Protein AF-A0A835PXA8-F1 (afdb_monomer)

Solvent-accessible surface area (backbone atoms only — not comparable to full-atom values): 6326 Å² total; per-residue (Å²): 132,85,77,79,78,70,72,58,57,70,52,75,50,75,56,98,87,33,37,35,40,39,42,39,25,62,47,69,73,57,42,60,53,50,63,78,39,44,69,61,54,34,54,50,49,22,66,76,69,73,45,63,54,48,76,46,82,43,68,54,47,100,88,48,82,76,82,79,69,73,81,77,75,69,83,75,76,71,99,71,84,91,86,85,90,87,89,80,79,92,84,80,90,132

InterPro domains:
  IPR054506 STICHEL, DnaA_N-like alpha-beta domain [PF23007] (11-59)

Nearest PDB structures (foldseek):
  5cuk-assembly1_A  TM=8.134E-01  e=2.870E-01  Pseudomonas aeruginosa PAO1
  6gaz-assembly1_AC  TM=7.659E-01  e=2.343E-01  Sus scrofa
  7pnw-assembly1_C  TM=7.576E-01  e=4.306E-01  Mus musculus
  8css-assembly1_C  TM=7.570E-01  e=4.607E-01  Homo sapiens
  8hhj-assembly1_A  TM=5.176E-01  e=8.468E-01  Neisseria meningitidis

Organism: Vanilla planifolia (NCBI:txid51239)

Mean predicted aligned error: 15.6 Å

Structure (mmCIF, N/CA/C/O backbone):
data_AF-A0A835PXA8-F1
#
_entry.id   AF-A0A835PXA8-F1
#
loop_
_atom_site.group_PDB
_atom_site.id
_atom_site.type_symbol
_atom_site.label_atom_id
_atom_site.label_alt_id
_atom_site.label_comp_id
_atom_site.label_asym_id
_atom_site.label_entity_id
_atom_site.label_seq_id
_atom_site.pdbx_PDB_ins_code
_atom_site.Cartn_x
_atom_site.Cartn_y
_atom_site.Cartn_z
_atom_site.occupancy
_atom_site.B_iso_or_equiv
_atom_site.auth_seq_id
_atom_site.auth_comp_id
_atom_site.auth_asym_id
_atom_site.auth_atom_id
_atom_site.pdbx_PDB_model_num
ATOM 1 N N . MET A 1 1 ? -9.450 -12.973 -26.897 1.00 32.16 1 MET A N 1
ATOM 2 C CA . MET A 1 1 ? -9.489 -11.660 -26.223 1.00 32.16 1 MET A CA 1
ATOM 3 C C . MET A 1 1 ? -8.295 -11.594 -25.293 1.00 32.16 1 MET A C 1
ATOM 5 O O . MET A 1 1 ? -8.172 -12.474 -24.451 1.00 32.16 1 MET A O 1
ATOM 9 N N . GLN A 1 2 ? -7.378 -10.655 -25.536 1.00 33.75 2 GLN A N 1
ATOM 10 C CA . GLN A 1 2 ? -6.182 -10.446 -24.718 1.00 33.75 2 GLN A CA 1
ATOM 11 C C . GLN A 1 2 ? -6.586 -10.169 -23.267 1.00 33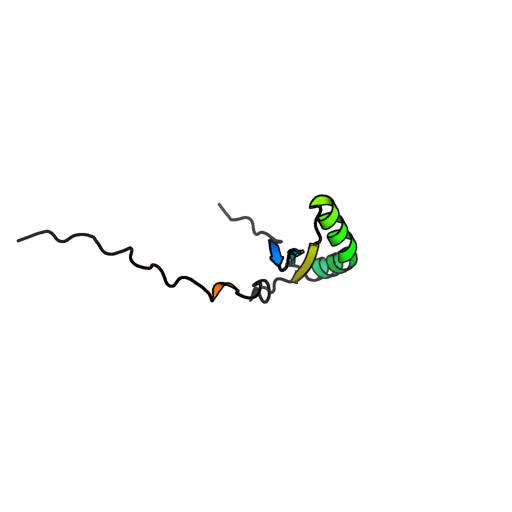.75 2 GLN A C 1
ATOM 13 O O . GLN A 1 2 ? -7.439 -9.321 -23.008 1.00 33.75 2 GLN A O 1
ATOM 18 N N . GLN A 1 3 ? -6.002 -10.921 -22.336 1.00 39.31 3 GLN A N 1
ATOM 19 C CA . GLN A 1 3 ? -6.094 -10.626 -20.913 1.00 39.31 3 GLN A CA 1
ATOM 20 C C . GLN A 1 3 ? -5.379 -9.293 -20.676 1.00 39.31 3 GLN A C 1
ATOM 22 O O . GLN A 1 3 ? -4.219 -9.138 -21.050 1.00 39.31 3 GLN A O 1
ATOM 27 N N . TYR A 1 4 ? -6.097 -8.321 -20.114 1.00 39.72 4 TYR A N 1
ATOM 28 C CA . TYR A 1 4 ? -5.511 -7.066 -19.666 1.00 39.72 4 TYR A CA 1
ATOM 29 C C . TYR A 1 4 ? -4.493 -7.378 -18.571 1.00 39.72 4 TYR A C 1
ATOM 31 O O . TYR A 1 4 ? -4.823 -7.960 -17.539 1.00 39.72 4 TYR A O 1
ATOM 39 N N . GLU A 1 5 ? -3.248 -7.018 -18.843 1.00 42.34 5 GLU A N 1
ATOM 40 C CA . GLU A 1 5 ? -2.113 -7.141 -17.943 1.00 42.34 5 GLU A CA 1
ATOM 41 C C . GLU A 1 5 ? -2.399 -6.305 -16.685 1.00 42.34 5 GLU A C 1
ATOM 43 O O . GLU A 1 5 ? -2.489 -5.076 -16.736 1.00 42.34 5 GLU A O 1
ATOM 48 N N . LEU A 1 6 ? -2.634 -6.970 -15.550 1.00 46.75 6 LEU A N 1
ATOM 49 C CA . LEU A 1 6 ? -2.805 -6.300 -14.265 1.00 46.75 6 LEU A CA 1
ATOM 50 C C . LEU A 1 6 ? -1.452 -5.710 -13.869 1.00 46.75 6 LEU A C 1
ATOM 5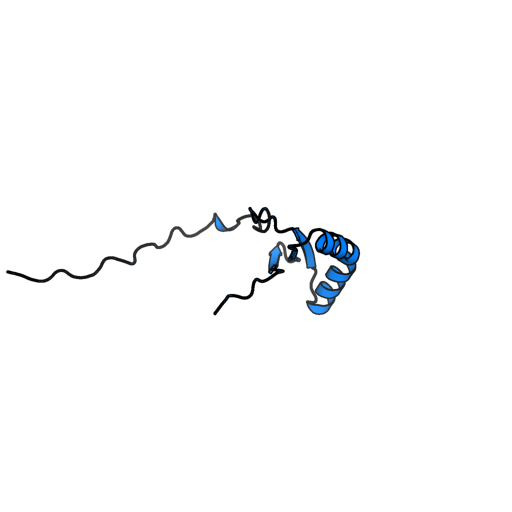2 O O . LEU A 1 6 ? -0.628 -6.383 -13.260 1.00 46.75 6 LEU A O 1
ATOM 56 N N . GLN A 1 7 ? -1.223 -4.441 -14.207 1.00 52.69 7 GLN A N 1
ATOM 57 C CA . GLN A 1 7 ? 0.026 -3.748 -13.877 1.00 52.69 7 GLN A CA 1
ATOM 58 C C . GLN A 1 7 ? 0.254 -3.582 -12.363 1.00 52.69 7 GLN A C 1
ATOM 60 O O . GLN A 1 7 ? 1.326 -3.138 -11.955 1.00 52.69 7 GLN A O 1
ATOM 65 N N . GLN A 1 8 ? -0.732 -3.951 -11.531 1.00 54.06 8 GLN A N 1
ATOM 66 C CA . GLN A 1 8 ? -0.639 -4.050 -10.073 1.00 54.06 8 GLN A CA 1
ATOM 67 C C . GLN A 1 8 ? -1.567 -5.166 -9.564 1.00 54.06 8 GLN A C 1
ATOM 69 O O . GLN A 1 8 ? -2.750 -5.199 -9.909 1.00 54.06 8 GLN A O 1
ATOM 74 N N . ALA A 1 9 ? -1.039 -6.063 -8.728 1.00 64.94 9 ALA A N 1
ATOM 75 C CA . ALA A 1 9 ? -1.790 -7.136 -8.076 1.00 64.94 9 ALA A CA 1
ATOM 76 C C . ALA A 1 9 ? -1.725 -6.954 -6.553 1.00 64.94 9 ALA A C 1
ATOM 78 O O . ALA A 1 9 ? -0.652 -6.713 -5.994 1.00 64.94 9 ALA A O 1
ATOM 79 N N . GLY A 1 10 ? -2.877 -7.042 -5.887 1.00 72.69 10 GLY A N 1
ATOM 80 C CA . GLY A 1 10 ? -2.990 -6.952 -4.433 1.00 72.69 10 GLY A CA 1
ATOM 81 C C . GLY A 1 10 ? -3.670 -8.187 -3.854 1.00 72.69 10 GLY A C 1
ATOM 82 O O . GLY A 1 10 ? -4.548 -8.764 -4.493 1.00 72.69 10 GLY A O 1
ATOM 83 N N . SER A 1 11 ? -3.262 -8.596 -2.655 1.00 80.75 11 SER A N 1
ATOM 84 C CA . SER A 1 11 ? -3.876 -9.704 -1.916 1.00 80.75 11 SER A CA 1
ATOM 85 C C . SER A 1 11 ? -4.028 -9.336 -0.446 1.00 80.75 11 SER A C 1
ATOM 87 O O . SER A 1 11 ? -3.254 -8.531 0.076 1.00 80.75 11 SER A O 1
ATOM 89 N N . MET A 1 12 ? -5.023 -9.920 0.218 1.00 82.38 12 MET A N 1
ATOM 90 C CA . MET A 1 12 ? -5.237 -9.754 1.650 1.00 82.38 12 MET A CA 1
ATOM 91 C C . MET A 1 12 ? -5.323 -11.115 2.337 1.00 82.38 12 MET A C 1
ATOM 93 O O . MET A 1 12 ? -5.987 -12.024 1.841 1.00 82.38 12 MET A O 1
ATOM 97 N N . SER A 1 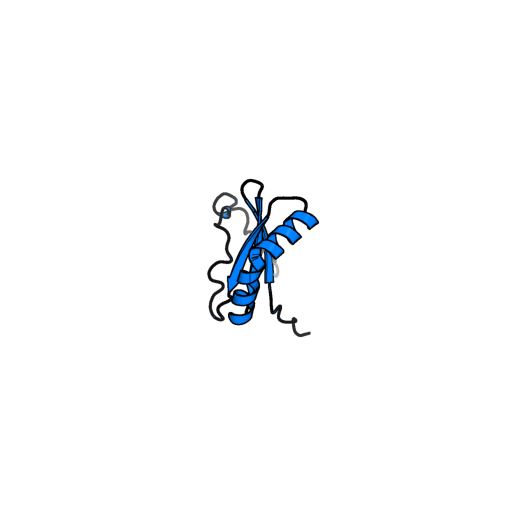13 ? -4.664 -11.245 3.483 1.00 85.94 13 SER A N 1
ATOM 98 C CA . SER A 1 13 ? -4.699 -12.434 4.343 1.00 85.94 13 SER A CA 1
ATOM 99 C C . SER A 1 13 ? -4.819 -12.015 5.801 1.00 85.94 13 SER A C 1
ATOM 101 O O . SER A 1 13 ? -4.441 -10.901 6.138 1.00 85.94 13 SER A O 1
ATOM 103 N N . THR A 1 14 ? -5.291 -12.889 6.683 1.00 84.75 14 THR A N 1
ATOM 104 C CA . THR A 1 14 ? -5.362 -12.592 8.121 1.00 84.75 14 THR A CA 1
ATOM 105 C C . THR A 1 14 ? -4.370 -13.471 8.871 1.00 84.75 14 THR A C 1
ATOM 107 O O . THR A 1 14 ? -4.406 -14.687 8.715 1.00 84.75 14 THR A O 1
ATOM 110 N N . GLU A 1 15 ? -3.515 -12.872 9.697 1.00 81.50 15 GLU A N 1
ATOM 111 C CA . GLU A 1 15 ? -2.547 -13.569 10.554 1.00 81.50 15 GLU A CA 1
ATOM 112 C C . GLU A 1 15 ? -2.700 -13.035 11.983 1.00 81.50 15 GLU A C 1
ATOM 114 O O . GLU A 1 15 ? -2.684 -11.825 12.200 1.00 81.50 15 GLU A O 1
ATOM 119 N N . ASN A 1 16 ? -2.919 -13.917 12.964 1.00 84.19 16 ASN A N 1
ATOM 120 C CA . ASN A 1 16 ? -3.098 -13.544 14.378 1.00 84.19 16 ASN A CA 1
ATOM 121 C C . ASN A 1 16 ? -4.154 -12.442 14.631 1.00 84.19 16 ASN A C 1
ATOM 123 O O . ASN A 1 16 ? -4.024 -11.641 15.554 1.00 84.19 16 ASN A O 1
ATOM 127 N N . GLY A 1 17 ? -5.207 -12.389 13.808 1.00 84.31 17 GLY A N 1
ATOM 128 C CA . GLY A 1 17 ? -6.270 -11.381 13.910 1.00 84.31 17 GLY A CA 1
ATOM 129 C C . GLY A 1 17 ? -5.932 -10.013 13.302 1.00 84.31 17 GLY A C 1
ATOM 130 O O . GLY A 1 17 ? -6.755 -9.104 13.387 1.00 84.31 17 GLY A O 1
ATOM 131 N N . ILE A 1 18 ? -4.767 -9.866 12.665 1.00 87.56 18 ILE A N 1
ATOM 132 C CA . ILE A 1 18 ? -4.363 -8.673 11.914 1.00 87.56 18 ILE A CA 1
ATOM 133 C C . ILE A 1 18 ? -4.570 -8.941 10.425 1.00 87.56 18 ILE A C 1
ATOM 135 O O . ILE A 1 18 ? -4.173 -9.989 9.910 1.00 87.56 18 ILE A O 1
ATOM 139 N N . LEU A 1 19 ? -5.192 -7.993 9.723 1.00 92.81 19 LEU A N 1
ATOM 140 C CA . LEU A 1 19 ? -5.335 -8.075 8.275 1.00 92.81 19 LEU A CA 1
ATOM 141 C C . LEU A 1 19 ? -4.032 -7.623 7.612 1.00 92.81 19 LEU A C 1
ATOM 143 O O . LEU A 1 19 ? -3.572 -6.512 7.830 1.00 92.81 19 LEU A O 1
ATOM 147 N N . ILE A 1 20 ? -3.443 -8.454 6.768 1.00 92.00 20 ILE A N 1
ATOM 148 C CA . ILE A 1 20 ? -2.238 -8.135 6.011 1.00 92.00 20 ILE A CA 1
ATOM 149 C C . ILE A 1 20 ? -2.644 -7.807 4.580 1.00 92.00 20 ILE A C 1
ATOM 151 O O . ILE A 1 20 ? -3.192 -8.659 3.884 1.00 92.00 20 ILE A O 1
ATOM 155 N N . ALA A 1 21 ? -2.354 -6.589 4.130 1.00 92.62 21 ALA A N 1
ATOM 156 C CA . ALA A 1 21 ? -2.561 -6.138 2.761 1.00 92.62 21 ALA A CA 1
ATOM 157 C C . ALA A 1 21 ? -1.227 -6.101 2.006 1.00 92.62 21 ALA A C 1
ATOM 159 O O . ALA A 1 21 ? -0.354 -5.279 2.289 1.00 92.62 21 ALA A O 1
ATOM 160 N N . PHE A 1 22 ? -1.080 -6.976 1.015 1.00 92.00 22 PHE A N 1
ATOM 161 C CA . PHE A 1 22 ? 0.069 -7.006 0.119 1.00 92.00 22 PHE A CA 1
ATOM 162 C C . PHE A 1 22 ? -0.227 -6.208 -1.147 1.00 92.00 22 PHE A C 1
ATOM 164 O O . PHE A 1 22 ? -1.216 -6.476 -1.828 1.00 92.00 22 PHE A O 1
ATOM 171 N N . ILE A 1 23 ? 0.648 -5.260 -1.486 1.00 91.56 23 ILE A N 1
ATOM 172 C CA . ILE A 1 23 ? 0.539 -4.431 -2.692 1.00 91.56 23 ILE A CA 1
ATOM 173 C C . ILE A 1 23 ? 1.811 -4.604 -3.516 1.00 91.56 23 ILE A C 1
ATOM 175 O O . ILE A 1 23 ? 2.898 -4.220 -3.077 1.00 91.56 23 ILE A O 1
ATOM 179 N N . ALA A 1 24 ? 1.680 -5.191 -4.704 1.00 89.25 24 ALA A N 1
ATOM 180 C CA . ALA A 1 24 ? 2.791 -5.413 -5.616 1.00 89.25 24 ALA A CA 1
ATOM 181 C C . ALA A 1 24 ? 2.867 -4.302 -6.671 1.00 89.25 24 ALA A C 1
ATOM 183 O O . ALA A 1 24 ? 1.880 -3.999 -7.344 1.00 89.25 24 ALA A O 1
ATOM 184 N N . PHE A 1 25 ? 4.057 -3.732 -6.837 1.00 88.62 25 PHE A N 1
ATOM 185 C CA . PHE A 1 25 ? 4.359 -2.723 -7.847 1.00 88.62 25 PHE A CA 1
ATOM 186 C C . PHE A 1 25 ? 5.247 -3.327 -8.929 1.00 88.62 25 PHE A C 1
ATOM 188 O O . PHE A 1 25 ? 6.202 -4.025 -8.604 1.00 88.62 25 PHE A O 1
ATOM 195 N N . ALA A 1 26 ? 4.981 -3.023 -10.197 1.00 87.31 26 ALA A N 1
ATOM 196 C CA . ALA A 1 26 ? 5.904 -3.336 -11.291 1.00 87.31 26 ALA A CA 1
ATOM 197 C C . ALA A 1 26 ? 7.051 -2.308 -11.389 1.00 87.31 26 ALA A C 1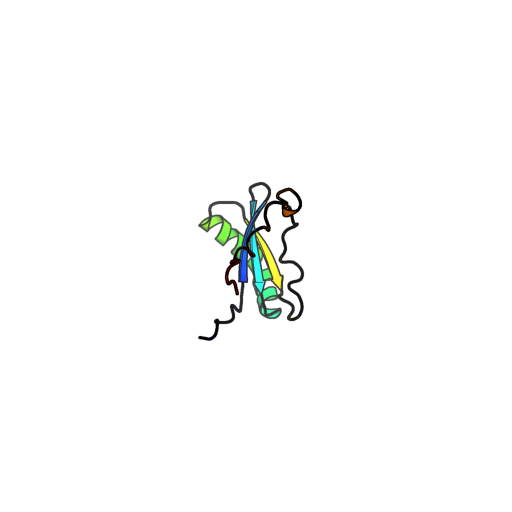
ATOM 199 O O . ALA A 1 26 ? 8.180 -2.644 -11.723 1.00 87.31 26 ALA A O 1
ATOM 200 N N . ASP A 1 27 ? 6.784 -1.045 -11.038 1.00 88.56 27 ASP A N 1
ATOM 201 C CA . ASP A 1 27 ? 7.762 0.044 -11.118 1.00 88.56 27 ASP A CA 1
ATOM 202 C C . ASP A 1 27 ? 8.343 0.390 -9.735 1.00 88.56 27 ASP A C 1
ATOM 204 O O . ASP A 1 27 ? 7.633 0.762 -8.791 1.00 88.56 27 ASP A O 1
ATOM 208 N N . ARG A 1 28 ? 9.676 0.339 -9.633 1.00 89.44 28 ARG A N 1
ATOM 209 C CA . ARG A 1 28 ? 10.438 0.732 -8.440 1.00 89.44 28 ARG A CA 1
ATOM 210 C C . ARG A 1 28 ? 10.186 2.181 -8.032 1.00 89.44 28 ARG A C 1
ATOM 212 O O . ARG A 1 28 ? 10.067 2.453 -6.839 1.00 89.44 28 ARG A O 1
ATOM 219 N N . CYS A 1 29 ? 10.107 3.112 -8.976 1.00 92.50 29 CYS A N 1
ATOM 220 C CA . CYS A 1 29 ? 9.838 4.519 -8.694 1.00 92.50 29 CYS A CA 1
ATOM 221 C C . CYS A 1 29 ? 8.450 4.704 -8.072 1.00 92.50 29 CYS A C 1
ATOM 223 O O . CYS A 1 29 ? 8.289 5.511 -7.154 1.00 92.50 29 CYS A O 1
ATOM 225 N N . VAL A 1 30 ? 7.457 3.936 -8.529 1.00 92.56 30 VAL A N 1
ATOM 226 C CA . VAL A 1 30 ? 6.102 3.957 -7.962 1.00 92.56 30 VAL A CA 1
ATOM 227 C C . VAL A 1 30 ? 6.096 3.350 -6.559 1.00 92.56 30 VAL A C 1
ATOM 229 O O . VAL A 1 30 ? 5.576 3.987 -5.642 1.00 92.56 30 VAL A O 1
ATOM 232 N N . LYS A 1 31 ? 6.756 2.203 -6.345 1.00 92.94 31 LYS A N 1
ATOM 233 C CA . LYS A 1 31 ? 6.917 1.607 -5.005 1.00 92.94 31 LYS A CA 1
ATOM 234 C C . LYS A 1 31 ? 7.553 2.581 -4.012 1.00 92.94 31 LYS A C 1
ATOM 236 O O . LYS A 1 31 ? 7.012 2.788 -2.932 1.00 92.94 31 LYS A O 1
ATOM 241 N N . LEU A 1 32 ? 8.666 3.220 -4.386 1.00 94.19 32 LEU A N 1
ATOM 242 C CA . LEU A 1 32 ? 9.367 4.191 -3.532 1.00 94.19 32 LEU A CA 1
ATOM 243 C C . LEU A 1 32 ? 8.489 5.399 -3.184 1.00 94.19 32 LEU A C 1
ATOM 245 O O . LEU A 1 32 ? 8.606 5.966 -2.098 1.00 94.19 32 LEU A O 1
ATOM 249 N N . ARG A 1 33 ? 7.605 5.818 -4.096 1.00 95.94 33 ARG A N 1
ATOM 250 C CA . ARG A 1 33 ? 6.603 6.844 -3.786 1.00 95.94 33 ARG A CA 1
ATOM 251 C C . ARG A 1 33 ? 5.583 6.312 -2.788 1.00 95.94 33 ARG A C 1
ATOM 253 O O . ARG A 1 33 ? 5.333 6.996 -1.806 1.00 95.94 33 ARG A O 1
ATOM 260 N N . ALA A 1 34 ? 5.045 5.112 -2.996 1.00 95.25 34 ALA A N 1
ATOM 261 C CA . ALA A 1 34 ? 4.073 4.500 -2.091 1.00 95.25 34 ALA A CA 1
ATOM 262 C C . ALA A 1 34 ? 4.619 4.313 -0.664 1.00 95.25 34 ALA A C 1
ATOM 264 O O . ALA A 1 34 ? 3.901 4.578 0.296 1.00 95.25 34 ALA A O 1
ATOM 265 N N . GLU A 1 35 ? 5.899 3.963 -0.511 1.00 95.81 35 GLU A N 1
ATOM 266 C CA . GLU A 1 35 ? 6.568 3.865 0.796 1.00 95.81 35 GLU A CA 1
ATOM 267 C C . GLU A 1 35 ? 6.502 5.175 1.593 1.00 95.81 35 GLU A C 1
ATOM 269 O O . GLU A 1 35 ? 6.275 5.151 2.802 1.00 95.81 35 GLU A O 1
ATOM 274 N N . ARG A 1 36 ? 6.603 6.333 0.925 1.00 97.75 36 ARG A N 1
ATOM 275 C CA . ARG A 1 36 ? 6.464 7.650 1.577 1.00 97.75 36 ARG A CA 1
ATOM 276 C C . ARG A 1 36 ? 5.054 7.910 2.111 1.00 97.75 36 ARG A C 1
ATOM 278 O O . ARG A 1 36 ? 4.886 8.778 2.962 1.00 97.75 36 ARG A O 1
ATOM 285 N N . TYR A 1 37 ? 4.056 7.173 1.626 1.00 97.12 37 TYR A N 1
ATOM 286 C CA . TYR A 1 37 ? 2.654 7.294 2.025 1.00 97.12 37 TYR A CA 1
ATOM 287 C C . TYR A 1 37 ? 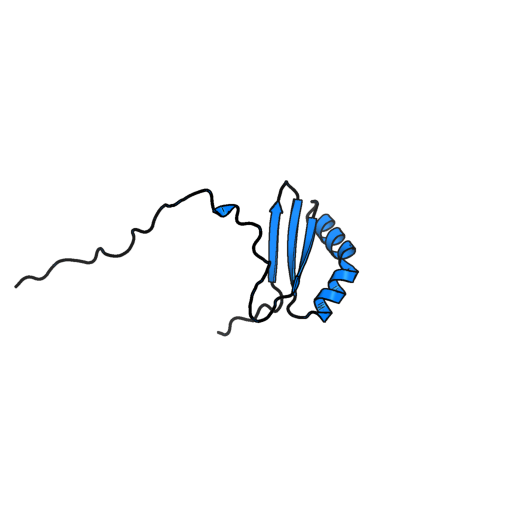2.167 6.118 2.874 1.00 97.12 37 TYR A C 1
ATOM 289 O O . TYR A 1 37 ? 0.970 6.046 3.147 1.00 97.12 37 TYR A O 1
ATOM 297 N N . LEU A 1 38 ? 3.052 5.216 3.318 1.00 95.88 38 LEU A N 1
ATOM 298 C CA . LEU A 1 38 ? 2.662 3.974 3.991 1.00 95.88 38 LEU A CA 1
ATOM 299 C C . LEU A 1 38 ? 1.709 4.213 5.171 1.00 95.88 38 LEU A C 1
ATOM 301 O O . LEU A 1 38 ? 0.668 3.574 5.247 1.00 95.88 38 LEU A O 1
ATOM 305 N N . SER A 1 39 ? 1.988 5.204 6.022 1.00 96.56 39 SER A N 1
ATOM 306 C CA . SER A 1 39 ? 1.113 5.553 7.152 1.00 96.56 39 SER A CA 1
ATOM 307 C C . SER A 1 39 ? -0.279 6.022 6.718 1.00 96.56 39 SER A C 1
ATOM 309 O O . SER A 1 39 ? -1.279 5.684 7.346 1.00 96.56 39 SER A O 1
ATOM 311 N N . SER A 1 40 ? -0.360 6.788 5.629 1.00 97.62 40 SER A N 1
ATOM 312 C CA . SER A 1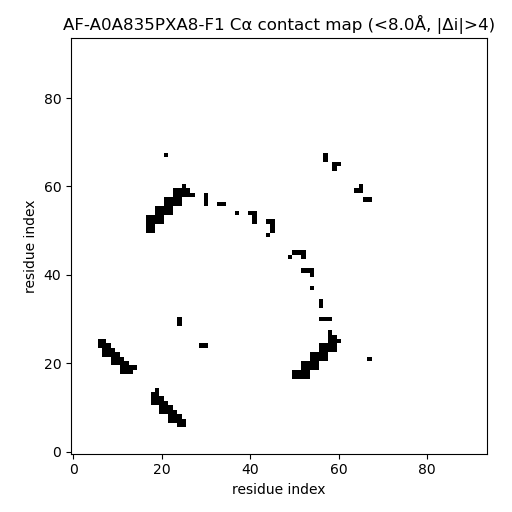 40 ? -1.630 7.273 5.081 1.00 97.62 40 SER A CA 1
ATOM 313 C C . SER A 1 40 ? -2.424 6.147 4.424 1.00 97.62 40 SER A C 1
ATOM 315 O O . SER A 1 40 ? -3.645 6.096 4.577 1.00 97.62 40 SER A O 1
ATOM 317 N N . ILE A 1 41 ? -1.738 5.230 3.737 1.00 95.88 41 ILE A N 1
ATOM 318 C CA . ILE A 1 41 ? -2.331 4.024 3.154 1.00 95.88 41 ILE A CA 1
ATOM 319 C C . ILE A 1 41 ? -2.893 3.142 4.274 1.00 95.88 41 ILE A C 1
ATOM 321 O O . ILE A 1 41 ? -4.083 2.836 4.248 1.00 95.88 41 ILE A O 1
ATOM 325 N N . THR A 1 42 ? -2.085 2.817 5.291 1.00 96.62 42 THR A N 1
ATOM 326 C CA . THR A 1 42 ? -2.510 2.024 6.454 1.00 96.62 42 THR A CA 1
ATOM 327 C C . THR A 1 42 ? -3.716 2.654 7.141 1.00 96.62 42 THR A C 1
ATOM 329 O O . THR A 1 42 ? -4.759 2.021 7.222 1.00 96.62 42 THR A O 1
ATOM 332 N N . ASN A 1 43 ? -3.638 3.930 7.529 1.00 97.19 43 ASN A N 1
ATOM 333 C CA . ASN A 1 43 ? -4.735 4.625 8.210 1.00 97.19 43 ASN A CA 1
ATOM 334 C C . ASN A 1 43 ? -6.033 4.632 7.386 1.00 97.19 43 ASN A C 1
ATOM 336 O O . ASN A 1 43 ? -7.129 4.516 7.930 1.00 97.19 43 ASN A O 1
ATOM 340 N N . SER A 1 44 ? -5.925 4.779 6.063 1.00 97.31 44 SER A N 1
ATOM 341 C CA . SER A 1 44 ? -7.097 4.740 5.184 1.00 97.31 44 SER A CA 1
ATOM 342 C C . SER A 1 44 ? -7.720 3.345 5.152 1.00 97.31 44 SER A C 1
ATOM 344 O O . SER A 1 44 ? -8.937 3.224 5.280 1.00 97.31 44 SER A O 1
ATOM 346 N N . LEU A 1 45 ? -6.901 2.295 5.032 1.00 95.38 45 LEU A N 1
ATOM 347 C CA . LEU A 1 45 ? -7.370 0.910 5.051 1.00 95.38 45 LEU A CA 1
ATOM 348 C C . LEU A 1 45 ? -7.990 0.546 6.401 1.00 95.38 45 LEU A C 1
ATOM 350 O O . LEU A 1 45 ? -9.095 0.014 6.428 1.00 95.38 45 LEU A O 1
ATOM 354 N N . GLU A 1 46 ? -7.351 0.909 7.510 1.00 96.00 46 GLU A N 1
ATOM 355 C CA . GLU A 1 46 ? -7.876 0.658 8.854 1.00 96.00 46 GLU A CA 1
ATOM 356 C C . GLU A 1 46 ? -9.220 1.355 9.082 1.00 96.00 46 GLU A C 1
ATOM 358 O O . GLU A 1 46 ? -10.156 0.755 9.609 1.00 96.00 46 GLU A O 1
ATOM 363 N N . LYS A 1 47 ? -9.368 2.607 8.630 1.00 97.00 47 LYS A N 1
ATOM 364 C CA . LYS A 1 47 ? -10.637 3.341 8.744 1.00 97.00 47 LYS A CA 1
ATOM 365 C C . LYS A 1 47 ? -11.755 2.731 7.907 1.00 97.00 47 LYS A C 1
ATOM 367 O O . LYS A 1 47 ? -12.885 2.640 8.385 1.00 97.00 47 LYS A O 1
ATOM 372 N N . ILE A 1 48 ? -11.462 2.351 6.664 1.00 96.19 48 ILE A N 1
ATOM 373 C CA . ILE A 1 48 ? -12.463 1.801 5.740 1.00 96.19 48 ILE A CA 1
ATOM 374 C C . ILE A 1 48 ? -12.874 0.390 6.177 1.00 96.19 48 ILE A C 1
ATOM 376 O O . ILE A 1 48 ? -14.062 0.072 6.181 1.00 96.19 48 ILE A O 1
ATOM 380 N N . LEU A 1 49 ? -11.907 -0.437 6.577 1.00 92.12 49 LEU A N 1
ATOM 381 C CA . LEU A 1 49 ? -12.117 -1.843 6.931 1.00 92.12 49 LEU A CA 1
ATOM 382 C C . LEU A 1 49 ? -12.461 -2.051 8.412 1.00 92.12 49 LEU A C 1
ATOM 384 O O . LEU A 1 49 ? -12.893 -3.139 8.782 1.00 92.12 49 LEU A O 1
ATOM 388 N N . LYS A 1 50 ? -12.302 -1.020 9.252 1.00 94.56 50 LYS A N 1
ATOM 389 C CA . LYS A 1 50 ? -12.575 -1.035 10.701 1.00 94.56 50 LYS A CA 1
ATOM 390 C C . LYS A 1 50 ? -11.832 -2.147 11.455 1.00 94.56 50 LYS A C 1
ATOM 392 O O . LYS A 1 50 ? -12.358 -2.709 12.413 1.00 94.56 50 LYS A O 1
ATOM 397 N N . CYS A 1 51 ? -10.614 -2.459 11.027 1.00 92.19 51 CYS A N 1
ATOM 398 C CA . CYS A 1 51 ? -9.715 -3.415 11.671 1.00 92.19 51 CYS A CA 1
ATOM 399 C C . CYS A 1 51 ? -8.264 -2.944 11.535 1.00 92.19 51 CYS A C 1
ATOM 401 O O . CYS A 1 51 ? -7.973 -2.090 10.702 1.00 92.19 51 CYS A O 1
ATOM 403 N N . ASN A 1 52 ? -7.365 -3.487 12.356 1.00 94.25 52 ASN A N 1
ATOM 404 C CA . ASN A 1 52 ? -5.932 -3.236 12.230 1.00 94.25 52 ASN A CA 1
ATOM 405 C C . ASN A 1 52 ? -5.392 -3.880 10.953 1.00 94.25 52 ASN A C 1
ATOM 407 O O . ASN A 1 52 ? -5.692 -5.045 10.667 1.00 94.25 52 ASN A O 1
ATOM 411 N N . VAL A 1 53 ? -4.575 -3.125 10.216 1.00 94.69 53 VAL A N 1
ATOM 412 C CA . VAL A 1 53 ? -4.026 -3.566 8.933 1.00 94.69 53 VAL A CA 1
ATOM 413 C C . VAL A 1 53 ? -2.509 -3.421 8.918 1.00 94.69 53 VAL A C 1
ATOM 415 O O . VAL A 1 53 ? -1.972 -2.339 9.140 1.00 94.69 53 VAL A O 1
ATOM 418 N N . GLU A 1 54 ? -1.803 -4.492 8.573 1.00 95.44 54 GLU A N 1
ATOM 419 C CA . GLU A 1 54 ? -0.393 -4.442 8.204 1.00 95.44 54 GLU A CA 1
ATOM 420 C C . GLU A 1 54 ? -0.271 -4.318 6.682 1.00 95.44 54 GLU A C 1
ATOM 422 O O . GLU A 1 54 ? -0.735 -5.176 5.934 1.00 95.44 54 GLU A O 1
ATOM 427 N N . VAL A 1 55 ? 0.364 -3.253 6.195 1.00 94.94 55 VAL A N 1
ATOM 428 C CA . VAL A 1 55 ? 0.554 -3.039 4.755 1.00 94.94 55 VAL A CA 1
ATOM 429 C C . VAL A 1 55 ? 1.972 -3.431 4.358 1.00 94.94 55 VAL A C 1
ATOM 431 O O . VAL A 1 55 ? 2.943 -2.874 4.868 1.00 94.94 55 VAL A O 1
ATOM 434 N N . ARG A 1 56 ? 2.097 -4.357 3.403 1.00 93.88 56 ARG A N 1
ATOM 435 C CA . ARG A 1 56 ? 3.375 -4.850 2.871 1.00 93.88 56 ARG A CA 1
ATOM 436 C C . ARG A 1 56 ? 3.502 -4.487 1.391 1.00 93.88 56 ARG A C 1
ATOM 438 O O . ARG A 1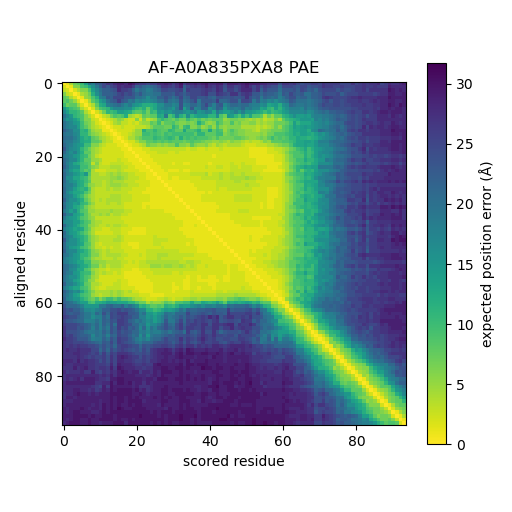 56 ? 2.704 -4.919 0.561 1.00 93.88 56 ARG A O 1
ATOM 445 N N . LEU A 1 57 ? 4.513 -3.684 1.052 1.00 93.31 57 LEU A N 1
ATOM 446 C CA . LEU A 1 57 ? 4.753 -3.202 -0.314 1.00 93.31 57 LEU A CA 1
ATOM 447 C C . LEU A 1 57 ? 5.868 -4.018 -0.992 1.00 93.31 57 LEU A C 1
ATOM 449 O O . LEU A 1 57 ? 7.007 -4.029 -0.523 1.00 93.31 57 LEU A O 1
ATOM 453 N N . GLY A 1 58 ? 5.561 -4.666 -2.116 1.00 89.69 58 GLY A N 1
ATOM 454 C CA . GLY A 1 58 ? 6.486 -5.514 -2.881 1.00 89.69 58 GLY A CA 1
ATOM 455 C C . GLY A 1 58 ? 6.821 -4.949 -4.264 1.00 89.69 58 GLY A C 1
ATOM 456 O O . GLY A 1 58 ? 6.042 -4.187 -4.827 1.00 89.69 58 GLY A O 1
ATOM 457 N N . LEU A 1 59 ? 7.983 -5.310 -4.819 1.00 89.31 59 LEU A N 1
ATOM 458 C CA . LEU A 1 59 ? 8.345 -5.045 -6.220 1.00 89.31 59 LEU A CA 1
ATOM 459 C C . LEU A 1 59 ? 8.298 -6.369 -6.988 1.00 89.31 59 LEU A C 1
ATOM 461 O O . LEU A 1 59 ? 8.909 -7.340 -6.545 1.00 89.31 59 LEU A O 1
ATOM 465 N N . ILE A 1 60 ? 7.604 -6.403 -8.119 1.00 84.69 60 ILE A N 1
ATOM 466 C CA . ILE A 1 60 ? 7.611 -7.541 -9.038 1.00 84.69 60 ILE A CA 1
ATOM 467 C C . ILE A 1 60 ? 8.926 -7.468 -9.823 1.00 84.69 60 ILE A C 1
ATOM 469 O O . ILE A 1 60 ? 9.193 -6.463 -10.475 1.00 84.69 60 ILE A O 1
ATOM 473 N N . MET A 1 61 ? 9.777 -8.490 -9.709 1.00 78.06 61 MET A N 1
ATOM 474 C CA . MET A 1 61 ? 10.937 -8.657 -10.589 1.00 78.06 61 MET A CA 1
ATOM 475 C C . MET A 1 61 ? 10.533 -9.587 -11.733 1.00 78.06 61 MET A C 1
ATOM 477 O O . MET A 1 61 ? 9.931 -10.633 -11.479 1.00 78.06 61 MET A O 1
ATOM 481 N N . ASP A 1 62 ? 10.837 -9.177 -12.966 1.00 61.53 62 ASP A N 1
ATOM 482 C CA . ASP A 1 62 ? 10.311 -9.741 -14.221 1.00 61.53 62 ASP A CA 1
ATOM 483 C C . ASP A 1 62 ? 10.576 -11.245 -14.428 1.00 61.53 62 ASP A C 1
ATOM 485 O O . ASP A 1 62 ? 9.982 -11.866 -15.306 1.00 61.53 62 ASP A O 1
ATOM 489 N N . ASP A 1 63 ? 11.420 -11.869 -13.612 1.00 54.66 63 ASP A N 1
ATOM 490 C CA . ASP A 1 63 ? 11.788 -13.279 -13.713 1.00 54.66 63 ASP A CA 1
ATOM 491 C C . ASP A 1 63 ? 11.417 -14.138 -12.495 1.00 54.66 63 ASP A C 1
ATOM 493 O O . ASP A 1 63 ? 11.387 -15.366 -12.612 1.00 54.66 63 ASP A O 1
ATOM 497 N N . LYS A 1 64 ? 11.045 -13.554 -11.349 1.00 49.62 64 LYS A N 1
ATOM 498 C CA . LYS A 1 64 ? 10.484 -14.298 -10.212 1.00 49.62 64 LYS A CA 1
ATOM 499 C C . LYS A 1 64 ? 9.627 -13.396 -9.324 1.00 49.62 64 LYS A C 1
ATOM 501 O O . LYS A 1 64 ? 10.083 -12.398 -8.772 1.00 49.62 64 LYS A O 1
ATOM 506 N N . TRP A 1 65 ? 8.417 -13.872 -9.048 1.00 49.84 65 TRP A N 1
ATOM 507 C CA . TRP A 1 65 ? 7.572 -13.491 -7.914 1.00 49.84 65 TRP A CA 1
ATOM 508 C C . TRP A 1 65 ? 8.246 -13.898 -6.585 1.00 49.84 65 TRP A C 1
ATOM 510 O O . TRP A 1 65 ? 7.774 -14.773 -5.860 1.00 49.84 65 TRP A O 1
ATOM 520 N N . ILE A 1 66 ? 9.424 -13.340 -6.285 1.00 48.59 66 ILE A N 1
ATOM 521 C CA . ILE A 1 66 ? 10.126 -13.598 -5.028 1.00 48.59 66 ILE A CA 1
ATOM 522 C C . ILE A 1 66 ? 9.446 -12.739 -3.965 1.00 48.59 66 ILE A C 1
ATOM 524 O O . ILE A 1 66 ? 9.613 -11.525 -3.932 1.00 48.59 66 ILE A O 1
ATOM 528 N N . SER A 1 67 ? 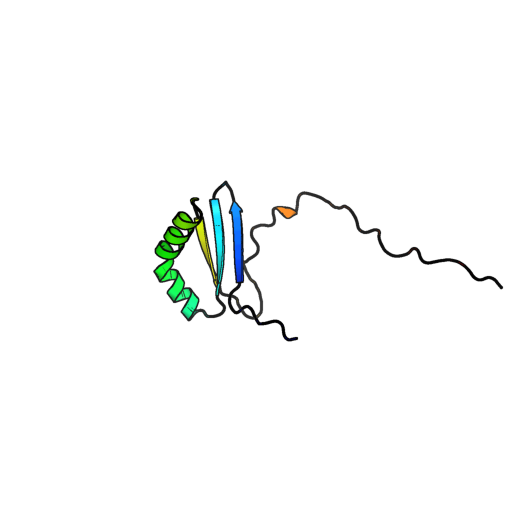8.702 -13.418 -3.089 1.00 50.31 67 SER A N 1
ATOM 529 C CA . SER A 1 67 ? 8.121 -12.915 -1.834 1.00 50.31 67 SER A CA 1
ATOM 530 C C . SER A 1 67 ? 6.662 -12.439 -1.841 1.00 50.31 67 SER A C 1
ATOM 532 O O . SER A 1 67 ? 6.289 -11.568 -1.057 1.00 50.31 67 SER A O 1
ATOM 534 N N . LEU A 1 68 ? 5.794 -13.073 -2.625 1.00 51.03 68 LEU A N 1
ATOM 535 C CA . LEU A 1 68 ? 4.338 -12.983 -2.412 1.00 51.03 68 LEU A CA 1
ATOM 536 C C . LEU A 1 68 ? 3.718 -14.344 -2.053 1.00 51.03 68 LEU A C 1
ATOM 538 O O . LEU A 1 68 ? 2.523 -14.565 -2.224 1.00 51.03 68 LEU A O 1
ATOM 542 N N . VAL A 1 69 ? 4.536 -15.250 -1.513 1.00 49.16 69 VAL A N 1
ATOM 543 C CA . VAL A 1 69 ? 4.059 -16.439 -0.802 1.00 49.16 69 VAL A CA 1
ATOM 544 C C . VAL A 1 69 ? 4.090 -16.103 0.696 1.00 49.16 69 VAL A C 1
ATOM 546 O O . VAL A 1 69 ? 5.189 -16.005 1.246 1.00 49.16 69 VAL A O 1
ATOM 549 N N . PRO A 1 70 ? 2.942 -15.879 1.369 1.00 46.84 70 PRO A N 1
ATOM 550 C CA . PRO A 1 70 ? 2.895 -16.000 2.826 1.00 46.84 70 PRO A CA 1
ATOM 551 C C . PRO A 1 70 ? 3.371 -17.414 3.209 1.00 46.84 70 PRO A C 1
ATOM 553 O O . PRO A 1 70 ? 3.155 -18.336 2.414 1.00 46.84 70 PRO A O 1
ATOM 556 N N . PRO A 1 71 ? 4.057 -17.605 4.356 1.00 45.69 71 PRO A N 1
ATOM 557 C CA . PRO A 1 71 ? 4.626 -18.896 4.744 1.00 45.69 71 PRO A CA 1
ATOM 558 C C . PRO A 1 71 ? 3.606 -20.017 4.515 1.00 45.69 71 PRO A C 1
ATOM 560 O O . PRO A 1 71 ? 2.443 -19.850 4.888 1.00 45.69 71 PRO A O 1
ATOM 563 N N . PRO A 1 72 ? 3.978 -21.133 3.867 1.00 48.19 72 PRO A N 1
ATOM 564 C CA . PRO A 1 72 ? 3.017 -22.180 3.581 1.00 48.19 72 PRO A CA 1
ATOM 565 C C . PRO A 1 72 ? 2.618 -22.882 4.883 1.00 48.19 72 PRO A C 1
ATOM 567 O O . PRO A 1 72 ? 3.213 -23.885 5.265 1.00 48.19 72 PRO A O 1
ATOM 570 N N . GLU A 1 73 ? 1.538 -22.423 5.512 1.00 45.47 73 GLU A N 1
ATOM 571 C CA . GLU A 1 73 ? 0.784 -23.224 6.484 1.00 45.47 73 GLU A CA 1
ATOM 572 C C . GLU A 1 73 ? 0.009 -24.381 5.811 1.00 45.47 73 GLU A C 1
ATOM 574 O O . GLU A 1 73 ? -0.672 -25.159 6.465 1.00 45.47 73 GLU A O 1
ATOM 579 N N . SER A 1 74 ? 0.158 -24.584 4.496 1.00 50.22 74 SER A N 1
ATOM 580 C CA . SER A 1 74 ? -0.519 -25.654 3.748 1.00 50.22 74 SER A CA 1
ATOM 581 C C . SER A 1 74 ? 0.238 -26.995 3.700 1.00 50.22 74 SER A C 1
ATOM 583 O O . SER A 1 74 ? -0.211 -27.910 3.009 1.00 50.22 74 SER A O 1
ATOM 585 N N . LEU A 1 75 ? 1.362 -27.173 4.410 1.00 44.31 75 LEU A N 1
ATOM 586 C CA . LEU A 1 75 ? 1.993 -28.504 4.516 1.00 44.31 75 LEU A CA 1
ATOM 587 C C . LEU A 1 75 ? 1.326 -29.432 5.545 1.00 44.31 75 LEU A C 1
ATOM 589 O O . LEU A 1 75 ? 1.706 -30.598 5.642 1.00 44.31 75 LEU A O 1
ATOM 593 N N . VAL A 1 76 ? 0.287 -28.980 6.250 1.00 48.97 76 VAL A N 1
ATOM 594 C CA . VAL A 1 76 ? -0.530 -29.846 7.107 1.00 48.97 76 VAL A CA 1
ATOM 595 C C . VAL A 1 76 ? -1.943 -29.937 6.541 1.00 48.97 76 VAL A C 1
ATOM 597 O O . VAL A 1 76 ? -2.810 -29.138 6.871 1.00 48.97 76 VAL A O 1
ATOM 600 N N . SER A 1 77 ? -2.152 -30.963 5.710 1.00 41.94 77 SER A N 1
ATOM 601 C CA . SER A 1 77 ? -3.397 -31.729 5.503 1.00 41.94 77 SER A CA 1
ATOM 602 C C . SER A 1 77 ? -3.755 -31.945 4.030 1.00 41.94 77 SER A C 1
ATOM 604 O O . SER A 1 77 ? -3.859 -31.018 3.240 1.00 41.94 77 SER A O 1
ATOM 606 N N . GLN A 1 78 ? -4.049 -33.215 3.736 1.00 40.94 78 GLN A N 1
ATOM 607 C CA . GLN A 1 78 ? -4.718 -33.752 2.545 1.00 40.94 78 GLN A CA 1
ATOM 608 C C . GLN A 1 78 ? -3.847 -34.116 1.338 1.00 40.94 78 GLN A C 1
ATOM 610 O O . GLN A 1 78 ? -3.952 -33.621 0.222 1.00 40.94 78 GLN A O 1
ATOM 615 N N . LYS A 1 79 ? -3.102 -35.199 1.562 1.00 43.56 79 LYS A N 1
ATOM 616 C CA . LYS A 1 79 ? -2.984 -36.301 0.604 1.00 43.56 79 LYS A CA 1
ATOM 617 C C . LYS A 1 79 ? -4.348 -36.998 0.422 1.00 43.56 79 LYS A C 1
ATOM 619 O O . LYS A 1 79 ? -4.558 -38.045 1.009 1.00 43.56 79 LYS A O 1
ATOM 624 N N . VAL A 1 80 ? -5.264 -36.408 -0.342 1.00 43.78 80 VAL A N 1
ATOM 625 C CA . VAL A 1 80 ? -6.556 -36.955 -0.832 1.00 43.7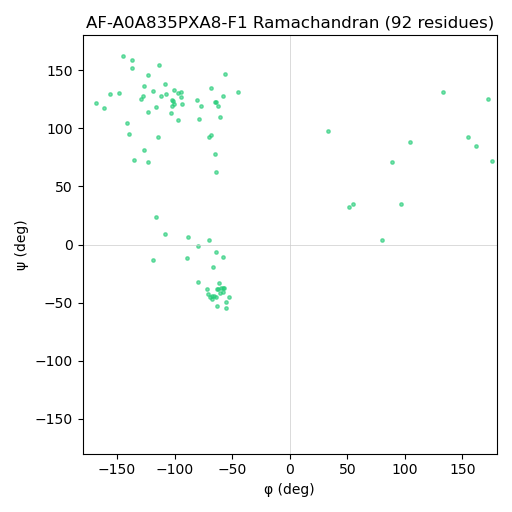8 80 VAL A CA 1
ATOM 626 C C . VAL A 1 80 ? -6.894 -36.014 -2.002 1.00 43.78 80 VAL A C 1
ATOM 628 O O . VAL A 1 80 ? -6.922 -34.815 -1.791 1.00 43.78 80 VAL A O 1
ATOM 631 N N . GLU A 1 81 ? -7.025 -36.345 -3.283 1.00 42.44 81 GLU A N 1
ATOM 632 C CA . GLU A 1 81 ? -7.453 -37.540 -3.994 1.00 42.44 81 GLU A CA 1
ATOM 633 C C . GLU A 1 81 ? -7.076 -37.307 -5.472 1.00 42.44 81 GLU A C 1
ATOM 635 O O . GLU A 1 81 ? -7.471 -36.306 -6.068 1.00 42.44 81 GLU A O 1
ATOM 640 N N . LYS A 1 82 ? -6.267 -38.180 -6.077 1.00 39.31 82 LYS A N 1
ATOM 641 C CA . LYS A 1 82 ? -6.014 -38.168 -7.529 1.00 39.31 82 LYS A CA 1
ATOM 642 C C . LYS A 1 82 ? -6.387 -39.524 -8.105 1.00 39.31 82 LYS A C 1
ATOM 644 O O . LYS A 1 82 ? -5.508 -40.271 -8.497 1.00 39.31 82 LYS A O 1
ATOM 649 N N . ASN A 1 83 ? -7.683 -39.818 -8.164 1.00 39.41 83 ASN A N 1
ATOM 650 C CA . ASN A 1 83 ? -8.212 -40.922 -8.962 1.00 39.41 83 ASN A CA 1
ATOM 651 C C . ASN A 1 83 ? -9.454 -40.451 -9.735 1.00 39.41 83 ASN A C 1
ATOM 653 O O . ASN A 1 83 ? -10.584 -40.819 -9.444 1.00 39.41 83 ASN A O 1
ATOM 657 N N . TRP A 1 84 ? -9.236 -39.637 -10.764 1.00 34.00 84 TRP A N 1
ATOM 658 C CA . TRP A 1 84 ? -10.176 -39.541 -11.876 1.00 34.00 84 TRP A CA 1
ATOM 659 C C . TRP A 1 84 ? -9.370 -39.399 -13.160 1.00 34.00 84 TRP A C 1
ATOM 661 O O . TRP A 1 84 ? -8.760 -38.361 -13.384 1.00 34.00 84 TRP A O 1
ATOM 671 N N . VAL A 1 85 ? -9.309 -40.493 -13.921 1.00 36.91 85 VAL A N 1
ATOM 672 C CA . VAL A 1 85 ? -9.255 -40.626 -15.390 1.00 36.91 85 VAL A CA 1
ATOM 673 C C . VAL A 1 85 ? -8.575 -41.964 -15.693 1.00 36.91 85 VAL A C 1
ATOM 675 O O . VAL A 1 85 ? -7.353 -42.044 -15.733 1.00 36.91 85 VAL A O 1
ATOM 678 N N . LEU A 1 86 ? -9.387 -43.014 -15.859 1.00 40.97 86 LEU A N 1
ATOM 679 C CA . LEU A 1 86 ? -9.295 -44.029 -16.925 1.00 40.97 86 LEU A CA 1
ATOM 680 C C . LEU A 1 86 ? -10.354 -45.116 -16.672 1.00 40.97 86 LEU A C 1
ATOM 682 O O . LEU A 1 86 ? -10.064 -46.242 -16.289 1.00 40.97 86 LEU A O 1
ATOM 686 N N . ALA A 1 87 ? -11.616 -44.752 -16.895 1.00 44.88 87 ALA A N 1
ATOM 687 C CA . ALA A 1 87 ? -12.682 -45.707 -17.170 1.00 44.88 87 ALA A CA 1
ATOM 688 C C . ALA A 1 87 ? -13.367 -45.285 -18.477 1.00 44.88 87 ALA A C 1
ATOM 690 O O . ALA A 1 87 ? -14.382 -44.595 -18.484 1.00 44.88 87 ALA A O 1
ATOM 691 N N . LYS A 1 88 ? -12.747 -45.656 -19.597 1.00 36.06 88 LYS A N 1
ATOM 692 C CA . LYS A 1 88 ? -13.401 -45.879 -20.893 1.00 36.06 88 LYS A CA 1
ATOM 693 C C . LYS A 1 88 ? -12.728 -47.122 -21.464 1.00 36.06 88 LYS A C 1
ATOM 695 O O . LYS A 1 88 ? -11.539 -47.097 -21.739 1.00 36.06 88 LYS A O 1
ATOM 700 N N . SER A 1 89 ? -13.335 -48.282 -21.256 1.00 39.81 89 SER A N 1
ATOM 701 C CA . SER A 1 89 ? -14.421 -48.871 -22.051 1.00 39.81 89 SER A CA 1
ATOM 702 C C . SER A 1 89 ? -13.818 -49.982 -22.896 1.00 39.81 89 SER A C 1
ATOM 704 O O . SER A 1 89 ? -13.366 -49.778 -24.017 1.00 39.81 89 SER A O 1
ATOM 706 N N . GLU A 1 90 ? -13.792 -51.155 -22.287 1.00 45.41 90 GLU A N 1
ATOM 707 C CA . GLU A 1 90 ? -13.757 -52.430 -22.974 1.00 45.41 90 GLU A CA 1
ATOM 708 C C . GLU A 1 90 ? -15.058 -52.595 -23.765 1.00 45.41 90 GLU A C 1
ATOM 710 O O . GLU A 1 90 ? -16.138 -52.486 -23.174 1.00 45.41 90 GLU A O 1
ATOM 715 N N . LYS A 1 91 ? -14.946 -52.788 -25.086 1.00 48.03 91 LYS A N 1
ATOM 716 C CA . LYS A 1 91 ? -15.756 -53.701 -25.916 1.00 48.03 91 LYS A CA 1
ATOM 717 C C . LYS A 1 91 ? -15.468 -53.494 -27.404 1.00 48.03 91 LYS A C 1
ATOM 719 O O . LYS A 1 91 ? -15.543 -52.370 -27.882 1.00 48.03 91 LYS A O 1
ATOM 724 N N . ASP A 1 92 ? -15.101 -54.604 -28.046 1.00 42.69 92 ASP A N 1
ATOM 725 C CA . ASP A 1 92 ? -15.476 -55.093 -29.389 1.00 42.69 92 ASP A CA 1
ATOM 726 C C . ASP A 1 92 ? -14.407 -56.146 -29.764 1.00 42.69 92 ASP A C 1
ATOM 728 O O . ASP A 1 92 ? -13.292 -55.808 -30.138 1.00 42.69 92 ASP A O 1
ATOM 732 N N . SER A 1 93 ? -14.539 -57.417 -29.351 1.00 47.84 93 SER A N 1
ATOM 733 C CA . SER A 1 93 ? -15.191 -58.505 -30.110 1.00 47.84 93 SER A CA 1
ATOM 734 C C . SER A 1 93 ? -15.024 -58.400 -31.627 1.00 47.84 93 SER A C 1
ATOM 736 O O . SER A 1 93 ? -15.814 -57.735 -32.290 1.00 47.84 93 SER A O 1
ATOM 738 N N . THR A 1 94 ? -14.055 -59.131 -32.180 1.00 52.53 94 THR A N 1
ATOM 739 C CA . THR A 1 94 ? -14.276 -60.302 -33.056 1.00 52.53 94 THR A CA 1
ATOM 740 C C . THR A 1 94 ? -12.962 -61.061 -33.203 1.00 52.53 94 THR A C 1
ATOM 742 O O . THR A 1 94 ? -11.921 -60.394 -33.389 1.00 52.53 94 THR A O 1
#

Sequence (94 aa):
MQQYELQQAGSMSTENGILIAFIAFADRCVKLRAERYLSSITNSLEKILKCNVEVRLGLIMDDKWISLVPPPESLVSQKVEKNWVLAKSEKDST

Foldseek 3Di:
DDDDDPQKDWDWDADPQEIEIEIEHQDPVVLVVVVVCVVVVQVVCCVVVVGHYHYHYHYDDPPDPPPPDDPPPPPPDDPDDPDDDDDDDDDDDD

Radius of gyration: 21.82 Å; Cα contacts (8 Å, |Δi|>4): 87; chains: 1; bounding box: 28×68×47 Å

pLDDT: mean 70.87, std 23.62, range [32.16, 97.75]

Secondary structure (DSSP, 8-state):
-PPP--SEEEEEEEETTEEEEEEEES-HHHHHHHHHTHHHHHHHHHHHHTS-EEEEEEE-BTTB-TT-----GGGSS-------S---------